Protein AF-A0A3L8SYE3-F1 (afdb_monomer_lite)

Organism: Chloebia gouldiae (NCBI:txid44316)

pLDDT: mean 81.61, std 15.37, range [40.28, 94.38]

Secondary structure (DSSP, 8-state):
-HHHHHHHHHHHHHHHHHHTSS-HHHHHHHHHHHHHHTTSHHHHHHHHHHHHHHHHHHTT-S-HHHHHHHHHHHHHHHTT-TT--

Foldseek 3Di:
DVVVLVVLLVLLVVLQVQLVDPDLVSLLVSLQVLLVCLVDPSSLVNCVVRVPVSLVVQCPDPDPSSNVSSVSSVCSSQVPDPVND

Structure (mmCIF, N/CA/C/O backbone):
data_AF-A0A3L8SYE3-F1
#
_entry.id   AF-A0A3L8SYE3-F1
#
loop_
_atom_site.group_PDB
_atom_site.id
_atom_site.type_symbol
_atom_site.label_atom_id
_atom_site.label_alt_id
_atom_site.label_comp_id
_atom_site.label_asym_id
_atom_site.label_entity_id
_atom_site.label_seq_id
_atom_site.pdbx_PDB_ins_code
_atom_site.Cartn_x
_atom_site.Cartn_y
_atom_site.Cartn_z
_atom_site.occupancy
_atom_site.B_iso_or_equiv
_atom_site.auth_seq_id
_atom_site.auth_comp_id
_atom_site.auth_asym_id
_atom_site.auth_atom_id
_atom_site.pdbx_PDB_model_num
ATOM 1 N N . GLU A 1 1 ? 5.660 -5.195 -27.650 1.00 49.94 1 GLU A N 1
ATOM 2 C CA . GLU A 1 1 ? 5.496 -4.703 -26.261 1.00 49.94 1 GLU A CA 1
ATOM 3 C C . GLU A 1 1 ? 4.164 -4.017 -25.934 1.00 49.94 1 GLU A C 1
ATOM 5 O O . GLU A 1 1 ? 3.685 -4.220 -24.830 1.00 49.94 1 GLU A O 1
ATOM 10 N N . ILE A 1 2 ? 3.527 -3.260 -26.839 1.00 46.47 2 ILE A N 1
ATOM 11 C CA . ILE A 1 2 ? 2.360 -2.386 -26.539 1.00 46.47 2 ILE A CA 1
ATOM 12 C C . ILE A 1 2 ? 1.208 -3.090 -25.787 1.00 46.47 2 ILE A C 1
ATOM 14 O O . ILE A 1 2 ? 0.624 -2.528 -24.868 1.00 46.47 2 ILE A O 1
ATOM 18 N N . ARG A 1 3 ? 0.915 -4.354 -26.124 1.00 43.34 3 ARG A N 1
ATOM 19 C CA . ARG A 1 3 ? -0.170 -5.132 -25.498 1.00 43.34 3 ARG A CA 1
ATOM 20 C C . ARG A 1 3 ? 0.076 -5.479 -24.020 1.00 43.34 3 ARG A C 1
ATOM 22 O O . ARG A 1 3 ? -0.886 -5.729 -23.311 1.00 43.34 3 ARG A O 1
ATOM 29 N N . LYS A 1 4 ? 1.339 -5.527 -23.569 1.00 47.22 4 LYS A N 1
ATOM 30 C CA . LYS A 1 4 ? 1.693 -5.755 -22.154 1.00 47.22 4 LYS A CA 1
ATOM 31 C C . LYS A 1 4 ? 1.577 -4.471 -21.330 1.00 47.22 4 LYS A C 1
ATOM 33 O O . LYS A 1 4 ? 1.151 -4.542 -20.189 1.00 47.22 4 LYS A O 1
ATOM 38 N N . ILE A 1 5 ? 1.912 -3.327 -21.931 1.00 50.25 5 ILE A N 1
ATOM 39 C CA . ILE A 1 5 ? 1.843 -2.009 -21.283 1.00 50.25 5 ILE A CA 1
ATOM 40 C C . ILE A 1 5 ? 0.382 -1.607 -21.042 1.00 50.25 5 ILE A C 1
ATOM 42 O O . ILE A 1 5 ? 0.048 -1.227 -19.928 1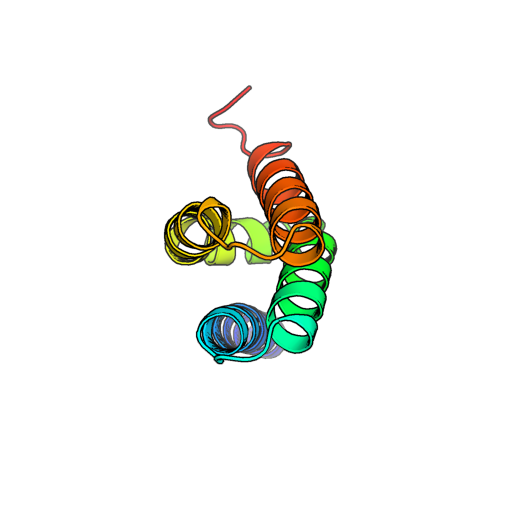.00 50.25 5 ILE A O 1
ATOM 46 N N . LEU A 1 6 ? -0.503 -1.789 -22.037 1.00 51.06 6 LEU A N 1
ATOM 47 C CA . LEU A 1 6 ? -1.941 -1.546 -21.842 1.00 51.06 6 LEU A CA 1
ATOM 48 C C . LEU A 1 6 ? -2.533 -2.422 -20.731 1.00 51.06 6 LEU A C 1
ATOM 50 O O . LEU A 1 6 ? -3.305 -1.931 -19.918 1.00 51.06 6 LEU A O 1
ATOM 54 N N . HIS A 1 7 ? -2.147 -3.701 -20.677 1.00 53.62 7 HIS A N 1
ATOM 55 C CA . HIS A 1 7 ? -2.653 -4.612 -19.650 1.00 53.62 7 HIS A CA 1
ATOM 56 C C . HIS A 1 7 ? -2.166 -4.229 -18.245 1.00 53.62 7 HIS A C 1
ATOM 58 O O . HIS A 1 7 ? -2.903 -4.429 -17.289 1.00 53.62 7 HIS A O 1
ATOM 64 N N . GLY A 1 8 ? -0.949 -3.685 -18.116 1.00 56.78 8 GLY A N 1
ATOM 65 C CA . GLY A 1 8 ? -0.444 -3.134 -16.853 1.00 56.78 8 GLY A CA 1
ATOM 66 C C . GLY A 1 8 ? -1.305 -1.966 -16.379 1.00 56.78 8 GLY A C 1
ATOM 67 O O . GLY A 1 8 ? -1.932 -2.077 -15.327 1.00 56.78 8 GLY A O 1
ATOM 68 N N . GLU A 1 9 ? -1.454 -0.937 -17.228 1.00 62.94 9 GLU A N 1
ATOM 69 C CA . GLU A 1 9 ? -2.245 0.272 -16.925 1.00 62.94 9 GLU A CA 1
ATOM 70 C C . GLU A 1 9 ? -3.703 -0.020 -16.548 1.00 62.94 9 GLU A C 1
ATOM 72 O O . GLU A 1 9 ? -4.300 0.699 -15.741 1.00 62.94 9 GLU A O 1
ATOM 77 N N . GLU A 1 10 ? -4.296 -1.064 -17.128 1.00 77.00 10 GLU A N 1
ATOM 78 C CA . GLU A 1 10 ? -5.638 -1.520 -16.765 1.00 77.00 10 GLU A CA 1
ATOM 79 C C . GLU A 1 10 ? -5.677 -2.153 -15.369 1.00 77.00 10 GLU A C 1
ATOM 81 O O . GLU A 1 10 ? -6.620 -1.904 -14.615 1.00 77.00 10 GLU A O 1
ATOM 86 N N . VAL A 1 11 ? -4.652 -2.922 -14.992 1.00 83.88 11 VAL A N 1
ATOM 87 C CA . VAL A 1 11 ? -4.575 -3.570 -13.676 1.00 83.88 11 VAL A CA 1
ATOM 88 C C . VAL A 1 11 ? -4.351 -2.541 -12.572 1.00 83.88 11 VAL A C 1
ATOM 90 O O . VAL A 1 11 ? -5.037 -2.607 -11.554 1.00 83.88 11 VAL A O 1
ATOM 93 N N . GLU A 1 12 ? -3.463 -1.558 -12.759 1.00 86.06 12 GLU A N 1
ATOM 94 C CA . GLU A 1 12 ? -3.249 -0.526 -11.736 1.00 86.06 12 GLU A CA 1
ATOM 95 C C . GLU A 1 12 ? -4.534 0.266 -11.462 1.00 86.06 12 GLU A C 1
ATOM 97 O O . GLU A 1 12 ? -4.933 0.424 -10.309 1.00 86.06 12 GLU A O 1
ATOM 102 N N . LYS A 1 13 ? -5.242 0.696 -12.514 1.00 85.56 13 LYS A N 1
ATOM 103 C CA . LYS A 1 13 ? -6.530 1.396 -12.374 1.00 85.56 13 LYS A CA 1
ATOM 104 C C . LYS A 1 13 ? -7.601 0.522 -11.734 1.00 85.56 13 LYS A C 1
ATOM 106 O O . LYS A 1 13 ? -8.382 1.016 -10.922 1.00 85.56 13 LYS A O 1
ATOM 111 N N . PHE A 1 14 ? -7.639 -0.763 -12.080 1.00 89.81 14 PHE A N 1
ATOM 112 C CA . PHE A 1 14 ? -8.565 -1.703 -11.467 1.00 89.81 14 PHE A CA 1
ATOM 113 C C . PHE A 1 14 ? -8.310 -1.823 -9.962 1.00 89.81 14 PHE A C 1
ATOM 115 O O . PHE A 1 14 ? -9.245 -1.662 -9.181 1.00 89.81 14 PHE A O 1
ATOM 122 N N . LEU A 1 15 ? -7.057 -2.004 -9.534 1.00 90.75 15 LEU A N 1
ATOM 123 C CA . LEU A 1 15 ? -6.716 -2.067 -8.111 1.00 90.75 15 LEU A CA 1
ATOM 124 C C . LEU A 1 15 ? -7.077 -0.780 -7.364 1.00 90.75 15 LEU A C 1
ATOM 126 O O . LEU A 1 15 ? -7.611 -0.857 -6.262 1.00 90.75 15 LEU A O 1
ATOM 130 N N . LEU A 1 16 ? -6.862 0.389 -7.973 1.00 89.75 16 LEU A N 1
ATOM 131 C CA . LEU A 1 16 ? -7.292 1.667 -7.396 1.00 89.75 16 LEU A CA 1
ATOM 132 C C . LEU A 1 16 ? -8.816 1.751 -7.250 1.00 89.75 16 LEU A C 1
ATOM 134 O O . LEU A 1 16 ? -9.311 2.163 -6.207 1.00 89.75 16 LEU A O 1
ATOM 138 N N . SER A 1 17 ? -9.580 1.271 -8.235 1.00 91.06 17 SER A N 1
ATOM 139 C CA . SER A 1 17 ? -11.045 1.222 -8.117 1.00 91.06 17 SER A CA 1
ATOM 140 C C . SER A 1 17 ? -11.530 0.283 -7.003 1.00 91.06 17 SER A C 1
ATOM 142 O O . SER A 1 17 ? -12.552 0.550 -6.373 1.00 91.06 17 SER A O 1
ATOM 144 N N . LEU A 1 18 ? -10.781 -0.787 -6.700 1.00 91.50 18 LEU A N 1
ATOM 145 C CA . LEU A 1 18 ? -11.104 -1.685 -5.587 1.00 91.50 18 LEU A CA 1
ATOM 146 C C . LEU A 1 18 ? -10.928 -1.009 -4.219 1.00 91.50 18 LEU A C 1
ATOM 148 O O . LEU A 1 18 ? -11.652 -1.352 -3.288 1.00 91.50 18 LEU A O 1
ATOM 152 N N . LEU A 1 19 ? -10.024 -0.029 -4.091 1.00 90.06 19 LEU A N 1
ATOM 153 C CA . LEU A 1 19 ? -9.835 0.735 -2.848 1.00 90.06 19 LEU A CA 1
ATOM 154 C C . LEU A 1 19 ? -11.058 1.592 -2.480 1.00 90.06 19 LEU A C 1
ATOM 156 O O . LEU A 1 19 ? -11.249 1.926 -1.310 1.00 90.06 19 LEU A O 1
ATOM 160 N N . GLU A 1 20 ? -11.897 1.930 -3.461 1.00 89.00 20 GLU A N 1
ATOM 161 C CA . GLU A 1 20 ? -13.122 2.714 -3.268 1.00 89.00 20 GLU A CA 1
ATOM 162 C C . GLU A 1 20 ? -14.314 1.850 -2.823 1.00 89.00 20 GLU A C 1
ATOM 164 O O . GLU A 1 20 ? -15.334 2.370 -2.362 1.00 89.00 20 GLU A O 1
ATOM 169 N N . ILE A 1 21 ? -14.200 0.521 -2.923 1.00 90.88 21 ILE A N 1
ATOM 170 C CA . ILE A 1 21 ? -15.250 -0.401 -2.492 1.00 90.88 21 ILE A CA 1
ATOM 171 C C . ILE A 1 21 ? -15.344 -0.366 -0.967 1.00 90.88 21 ILE A C 1
ATOM 173 O O . ILE A 1 21 ? -14.346 -0.495 -0.261 1.00 90.88 21 ILE A O 1
ATOM 177 N N . ASN A 1 22 ? -16.563 -0.246 -0.435 1.00 89.12 22 ASN A N 1
ATOM 178 C CA . ASN A 1 22 ? -16.811 -0.260 1.006 1.00 89.12 22 ASN A CA 1
ATOM 179 C C . ASN A 1 22 ? -16.746 -1.683 1.595 1.00 89.12 22 ASN A C 1
ATOM 181 O O . ASN A 1 22 ? -17.723 -2.199 2.135 1.00 89.12 22 ASN A O 1
ATOM 185 N N . ASN A 1 23 ? -15.599 -2.335 1.430 1.00 92.50 23 ASN A N 1
ATOM 186 C CA . ASN A 1 23 ? -15.273 -3.628 2.002 1.00 92.50 23 ASN A CA 1
ATOM 187 C C . ASN A 1 23 ? -13.795 -3.614 2.401 1.00 92.50 23 ASN A C 1
ATOM 189 O O . ASN A 1 23 ? -12.920 -3.382 1.567 1.00 92.50 23 ASN A O 1
ATOM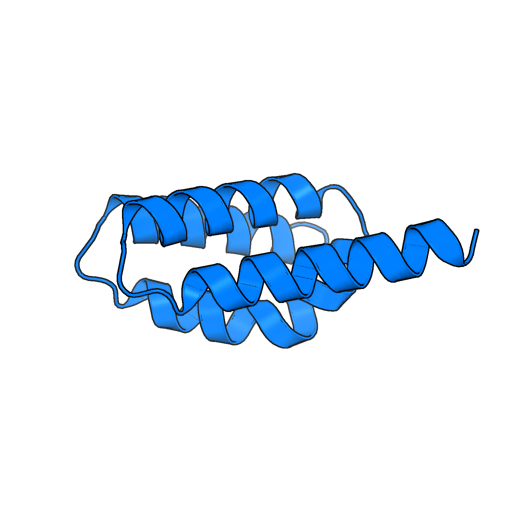 193 N N . ASP A 1 24 ? -13.526 -3.845 3.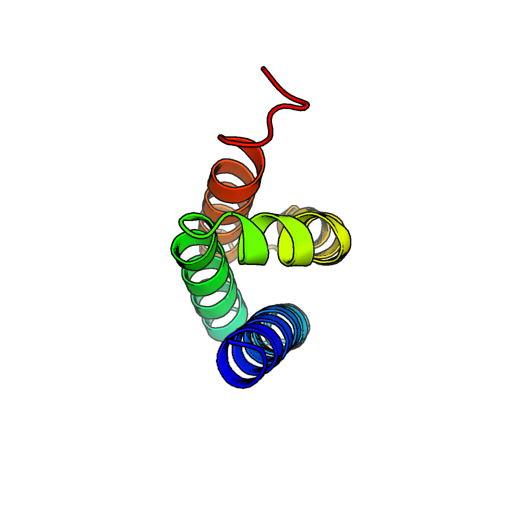679 1.00 93.38 24 ASP A N 1
ATOM 194 C CA . ASP A 1 24 ? -12.173 -3.728 4.208 1.00 93.38 24 ASP A CA 1
ATOM 195 C C . ASP A 1 24 ? -11.247 -4.850 3.731 1.00 93.38 24 ASP A C 1
ATOM 197 O O . ASP A 1 24 ? -10.106 -4.564 3.379 1.00 93.38 24 ASP A O 1
ATOM 201 N N . GLU A 1 25 ? -11.732 -6.088 3.603 1.00 94.00 25 GLU A N 1
ATOM 202 C CA . GLU A 1 25 ? -10.945 -7.202 3.051 1.00 94.00 25 GLU A CA 1
ATOM 203 C C . GLU A 1 25 ? -10.519 -6.917 1.602 1.00 94.00 25 GLU A C 1
ATOM 205 O O . GLU A 1 25 ? -9.381 -7.178 1.212 1.00 94.00 25 GLU A O 1
ATOM 210 N N . VAL A 1 26 ? -11.409 -6.315 0.805 1.00 93.94 26 VAL A N 1
ATOM 211 C CA . VAL A 1 26 ? -11.106 -5.904 -0.573 1.00 93.94 26 VAL A CA 1
ATOM 212 C C . VAL A 1 26 ? -10.046 -4.805 -0.594 1.00 93.94 26 VAL A C 1
ATOM 214 O O . VAL A 1 26 ? -9.110 -4.889 -1.389 1.00 93.94 26 VAL A O 1
ATOM 217 N N . LYS A 1 27 ? -10.135 -3.805 0.292 1.00 94.00 27 LYS A N 1
ATOM 218 C CA . LYS A 1 27 ? -9.115 -2.748 0.410 1.00 94.00 27 LYS A CA 1
ATOM 219 C C . LYS A 1 27 ? -7.759 -3.308 0.835 1.00 94.00 27 LYS A C 1
ATOM 221 O O . LYS A 1 27 ? -6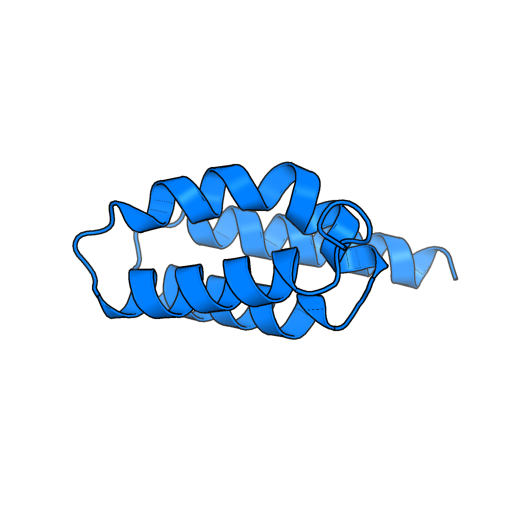.740 -2.870 0.301 1.00 94.00 27 LYS A O 1
ATOM 226 N N . VAL A 1 28 ? -7.737 -4.270 1.761 1.00 94.38 28 VAL A N 1
ATOM 227 C CA . VAL A 1 28 ? -6.516 -4.971 2.189 1.00 94.38 28 VAL A CA 1
ATOM 228 C C . VAL A 1 28 ? -5.899 -5.706 1.003 1.00 94.38 28 VAL A C 1
ATOM 230 O O . VAL A 1 28 ? -4.747 -5.443 0.659 1.00 94.38 28 VAL A O 1
ATOM 233 N N . ALA A 1 29 ? -6.674 -6.552 0.321 1.00 94.38 29 ALA A N 1
ATOM 234 C CA . ALA A 1 29 ? -6.198 -7.324 -0.824 1.00 94.38 29 ALA A CA 1
ATOM 235 C C . ALA A 1 29 ? -5.707 -6.423 -1.969 1.00 94.38 29 ALA A C 1
ATOM 237 O O . ALA A 1 29 ? -4.651 -6.670 -2.552 1.00 94.38 29 ALA A O 1
ATOM 238 N N . ALA A 1 30 ? -6.435 -5.343 -2.263 1.00 93.31 30 ALA A N 1
ATOM 239 C CA . ALA A 1 30 ? -6.038 -4.363 -3.266 1.00 93.31 30 ALA A CA 1
ATOM 240 C C . ALA A 1 30 ? -4.735 -3.652 -2.874 1.00 93.31 30 ALA A C 1
ATOM 242 O O . ALA A 1 30 ? -3.829 -3.541 -3.698 1.00 93.31 30 ALA A O 1
ATOM 243 N N . SER A 1 31 ? -4.589 -3.241 -1.612 1.00 93.19 31 SER A N 1
ATOM 244 C CA . SER A 1 31 ? -3.364 -2.602 -1.111 1.00 93.19 31 SER A CA 1
ATOM 245 C C . SER A 1 31 ? -2.160 -3.548 -1.169 1.00 93.19 31 SER A C 1
ATOM 247 O O . SER A 1 31 ? -1.074 -3.150 -1.590 1.00 93.19 31 SER A O 1
ATOM 249 N N . GLN A 1 32 ? -2.345 -4.823 -0.824 1.00 93.19 32 GLN A N 1
ATOM 250 C CA . GLN A 1 32 ? -1.307 -5.851 -0.944 1.00 93.19 32 GLN A CA 1
ATOM 251 C C . GLN A 1 32 ? -0.911 -6.098 -2.407 1.00 93.19 32 GLN A C 1
ATOM 253 O O . GL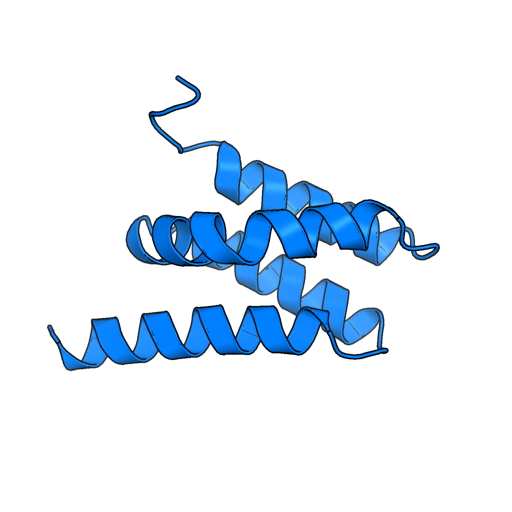N A 1 32 ? 0.277 -6.193 -2.715 1.00 93.19 32 GLN A O 1
ATOM 258 N N . ALA A 1 33 ? -1.879 -6.143 -3.324 1.00 91.62 33 ALA A N 1
ATOM 259 C CA . ALA A 1 33 ? -1.605 -6.278 -4.752 1.00 91.62 33 ALA A CA 1
ATOM 260 C C . ALA A 1 33 ? -0.838 -5.063 -5.302 1.00 91.62 33 ALA A C 1
ATOM 262 O O . ALA A 1 33 ? 0.161 -5.237 -5.997 1.00 91.62 33 ALA A O 1
ATOM 263 N N . ILE A 1 34 ? -1.236 -3.842 -4.925 1.00 90.12 34 ILE A N 1
ATOM 264 C CA . ILE A 1 34 ? -0.517 -2.598 -5.254 1.00 90.12 34 ILE A CA 1
ATOM 265 C C . ILE A 1 34 ? 0.926 -2.674 -4.749 1.00 90.12 34 ILE A C 1
ATOM 267 O O . ILE A 1 34 ? 1.859 -2.371 -5.489 1.00 90.12 34 ILE A O 1
ATOM 271 N N . SER A 1 35 ? 1.115 -3.129 -3.509 1.00 90.12 35 SER A N 1
ATOM 272 C CA . SER A 1 35 ? 2.427 -3.316 -2.890 1.00 90.12 35 SER A CA 1
ATOM 273 C C . SER A 1 35 ? 3.320 -4.285 -3.677 1.00 90.12 35 SER A C 1
ATOM 275 O O . SER A 1 35 ? 4.484 -3.976 -3.917 1.00 90.12 35 SER A O 1
ATOM 277 N N . ALA A 1 36 ? 2.778 -5.409 -4.153 1.00 89.31 36 ALA A N 1
ATOM 278 C CA . ALA A 1 36 ? 3.511 -6.357 -4.995 1.00 89.31 36 ALA A CA 1
ATOM 279 C C . ALA A 1 36 ? 3.829 -5.778 -6.387 1.00 89.31 36 ALA A C 1
ATOM 281 O O . ALA A 1 36 ? 4.931 -5.942 -6.907 1.00 89.31 36 ALA A O 1
ATOM 282 N N . MET A 1 37 ? 2.894 -5.032 -6.982 1.00 85.19 37 MET A N 1
ATOM 283 C CA . MET A 1 37 ? 3.107 -4.372 -8.276 1.00 85.19 37 MET A CA 1
ATOM 284 C C . MET A 1 37 ? 4.175 -3.280 -8.226 1.00 85.19 37 MET A C 1
ATOM 286 O O . MET A 1 37 ? 4.756 -2.945 -9.258 1.00 85.19 37 MET A O 1
ATOM 290 N N . CYS A 1 38 ? 4.493 -2.762 -7.038 1.00 82.38 38 CYS A N 1
ATOM 291 C CA . CYS A 1 38 ? 5.569 -1.797 -6.868 1.00 82.38 38 CYS A CA 1
ATOM 292 C C . CYS A 1 38 ? 6.949 -2.357 -7.238 1.00 82.38 38 CYS A C 1
ATOM 294 O O . CYS A 1 38 ? 7.887 -1.586 -7.407 1.00 82.38 38 CYS A O 1
ATOM 296 N N . GLU A 1 39 ? 7.127 -3.665 -7.397 1.00 80.19 39 GLU A N 1
ATOM 297 C CA . GLU A 1 39 ? 8.373 -4.213 -7.948 1.00 80.19 39 GLU A CA 1
ATOM 298 C C . GLU A 1 39 ? 8.621 -3.762 -9.402 1.00 80.19 39 GLU A C 1
ATOM 300 O O . GLU A 1 39 ? 9.771 -3.653 -9.828 1.00 80.19 39 GLU A O 1
ATOM 305 N N . SER A 1 40 ? 7.560 -3.416 -10.141 1.00 81.62 40 SER A N 1
ATOM 306 C CA . SER A 1 40 ? 7.629 -2.870 -11.497 1.00 81.62 40 SER A CA 1
ATOM 307 C C . SER A 1 40 ? 7.723 -1.340 -11.487 1.00 81.62 40 SER A C 1
ATOM 309 O O . SER A 1 40 ? 6.865 -0.646 -10.936 1.00 81.62 40 SER A O 1
ATOM 311 N N . THR A 1 41 ? 8.748 -0.787 -12.140 1.00 77.62 41 THR A N 1
ATOM 312 C CA . THR A 1 41 ? 8.952 0.669 -12.256 1.00 77.62 41 THR A CA 1
ATOM 313 C C . THR A 1 41 ? 7.815 1.364 -13.014 1.00 77.62 41 THR A C 1
ATOM 315 O O . THR A 1 41 ? 7.435 2.479 -12.656 1.00 77.62 41 THR A O 1
ATOM 318 N N . ASP A 1 42 ? 7.244 0.702 -14.023 1.00 79.31 42 ASP A N 1
ATOM 319 C CA . ASP A 1 42 ? 6.136 1.246 -14.818 1.00 79.31 42 ASP A CA 1
ATOM 320 C C . ASP A 1 42 ? 4.869 1.370 -13.958 1.00 79.31 42 ASP A C 1
ATOM 322 O O . ASP A 1 42 ? 4.275 2.446 -13.862 1.00 79.31 42 ASP A O 1
ATOM 326 N N . SER A 1 43 ? 4.530 0.304 -13.227 1.00 80.44 43 SER A N 1
ATOM 327 C CA . SER A 1 43 ? 3.388 0.274 -12.308 1.00 80.44 43 SER A CA 1
ATOM 328 C C . SER A 1 43 ? 3.551 1.276 -11.165 1.00 80.44 43 SER A C 1
ATOM 330 O O . SER A 1 43 ? 2.599 1.972 -10.817 1.00 80.44 43 SER A O 1
ATOM 332 N N . LYS A 1 44 ? 4.768 1.431 -10.619 1.00 81.06 44 LYS A N 1
ATOM 333 C CA . LYS A 1 44 ? 5.087 2.476 -9.627 1.00 81.06 44 LYS A CA 1
ATOM 334 C C . LYS A 1 44 ? 4.774 3.880 -10.132 1.00 81.06 44 LYS A C 1
ATOM 336 O O . LYS A 1 44 ? 4.292 4.701 -9.358 1.00 81.06 44 LYS A O 1
ATOM 341 N N . CYS A 1 45 ? 5.056 4.174 -11.400 1.00 81.00 45 CYS A N 1
ATOM 342 C CA . CYS A 1 45 ? 4.783 5.487 -11.977 1.00 81.00 45 CYS A CA 1
ATOM 343 C C . CYS A 1 45 ? 3.271 5.759 -12.035 1.00 81.00 45 CYS A C 1
ATOM 345 O O . CYS A 1 45 ? 2.804 6.803 -11.573 1.00 81.00 45 CYS A O 1
ATOM 347 N N . VAL A 1 46 ? 2.500 4.785 -12.528 1.00 81.62 46 VAL A N 1
ATOM 348 C CA . VAL A 1 46 ? 1.037 4.877 -12.656 1.00 81.62 46 VAL A CA 1
ATOM 349 C C . VAL A 1 46 ? 0.366 4.977 -11.279 1.00 81.62 46 VAL A C 1
ATOM 351 O O . VAL A 1 46 ? -0.399 5.911 -11.020 1.00 81.62 46 VAL A O 1
ATOM 354 N N . LEU A 1 47 ? 0.707 4.066 -10.362 1.00 83.56 47 LEU A N 1
ATOM 355 C CA . LEU A 1 47 ? 0.183 4.028 -8.991 1.00 83.56 47 LEU A CA 1
ATOM 356 C C . LEU A 1 47 ? 0.668 5.214 -8.151 1.00 83.56 47 LEU A C 1
ATOM 358 O O . LEU A 1 47 ? -0.052 5.680 -7.274 1.00 83.56 47 LEU A O 1
ATOM 362 N N . GLY A 1 48 ? 1.859 5.745 -8.419 1.00 82.50 48 GLY A N 1
ATOM 363 C CA . GLY A 1 48 ? 2.384 6.921 -7.732 1.00 82.50 48 GLY A CA 1
ATOM 364 C C . GLY A 1 48 ? 1.563 8.180 -8.014 1.00 82.50 48 GLY A C 1
ATOM 365 O O . GLY A 1 48 ? 1.262 8.944 -7.098 1.00 82.50 48 GLY A O 1
ATOM 366 N N . LEU A 1 49 ? 1.163 8.388 -9.272 1.00 79.50 49 LEU A N 1
ATOM 367 C CA . LEU A 1 49 ? 0.415 9.581 -9.679 1.00 79.50 49 LEU A CA 1
ATOM 368 C C . LEU A 1 49 ? -1.036 9.581 -9.183 1.00 79.50 49 LEU A C 1
ATOM 370 O O . LEU A 1 49 ? -1.541 10.634 -8.799 1.00 79.50 49 LEU A O 1
ATOM 374 N N . GLN A 1 50 ? -1.708 8.427 -9.209 1.00 80.00 50 GLN A N 1
ATOM 375 C CA . GLN A 1 50 ? -3.147 8.332 -8.915 1.00 80.00 50 GLN A CA 1
ATOM 376 C C . GLN A 1 50 ? -3.453 7.626 -7.589 1.00 80.00 50 GLN A C 1
ATOM 378 O O . GLN A 1 50 ? -4.436 7.952 -6.930 1.00 80.00 50 GLN A O 1
ATOM 383 N N . GLY A 1 51 ? -2.602 6.691 -7.171 1.00 84.94 51 GLY A N 1
ATOM 384 C CA . GLY A 1 51 ? -2.827 5.850 -6.000 1.00 84.94 51 GLY A CA 1
ATOM 385 C C . GLY A 1 51 ? -2.377 6.452 -4.678 1.00 84.94 51 GLY A C 1
ATOM 386 O O . GLY A 1 51 ? -3.027 6.206 -3.667 1.00 84.94 51 GLY A O 1
ATOM 387 N N . ILE A 1 52 ? -1.325 7.282 -4.652 1.00 88.00 52 ILE A N 1
ATOM 388 C CA . ILE A 1 52 ? -0.841 7.886 -3.394 1.00 88.00 52 ILE A CA 1
ATOM 389 C C . ILE A 1 52 ? -1.947 8.671 -2.663 1.00 88.00 52 ILE A C 1
ATOM 391 O O . ILE A 1 52 ? -2.133 8.418 -1.473 1.00 88.00 52 ILE A O 1
ATOM 395 N N . PRO A 1 53 ? -2.719 9.571 -3.306 1.00 88.56 53 PRO A N 1
ATOM 396 C CA . PRO A 1 53 ? -3.792 10.290 -2.616 1.00 88.56 53 PRO A CA 1
ATOM 397 C C . PRO A 1 53 ? -4.869 9.365 -2.031 1.00 88.56 53 PRO A C 1
ATOM 399 O O . PRO A 1 53 ? -5.303 9.576 -0.900 1.00 88.56 53 PRO A O 1
ATOM 402 N N . GLN A 1 54 ? -5.266 8.322 -2.769 1.00 90.12 54 GLN A N 1
ATOM 403 C CA . GLN A 1 54 ? -6.270 7.353 -2.314 1.00 90.12 54 GLN A CA 1
ATOM 404 C C . GLN A 1 54 ? -5.764 6.523 -1.129 1.00 90.12 54 GLN A C 1
ATOM 406 O O . GLN A 1 54 ? -6.459 6.370 -0.127 1.00 90.12 54 GLN A O 1
ATOM 411 N N . LEU A 1 55 ? -4.524 6.037 -1.208 1.00 90.12 55 LEU A N 1
ATOM 412 C CA . LEU A 1 55 ? -3.881 5.306 -0.120 1.00 90.12 55 LEU A CA 1
ATOM 413 C C . LEU A 1 55 ? -3.744 6.187 1.131 1.00 90.12 55 LEU A C 1
ATOM 415 O O . LEU A 1 55 ? -4.066 5.749 2.228 1.00 90.12 55 LEU A O 1
ATOM 419 N N . VAL A 1 56 ? -3.358 7.458 0.986 1.00 91.00 56 VAL A N 1
ATOM 420 C CA . VAL A 1 56 ? -3.297 8.399 2.120 1.00 91.00 56 VAL A CA 1
ATOM 421 C C . VAL A 1 56 ? -4.673 8.604 2.761 1.00 91.00 56 VAL A C 1
ATOM 423 O O . VAL A 1 56 ? -4.766 8.663 3.986 1.00 91.00 56 VAL A O 1
ATOM 426 N N . GLN A 1 57 ? -5.750 8.658 1.975 1.00 90.62 57 GLN A N 1
ATOM 427 C CA . GLN A 1 57 ? -7.109 8.743 2.517 1.00 90.62 57 GLN A CA 1
ATOM 428 C C . GLN A 1 57 ? -7.471 7.503 3.352 1.00 90.62 57 GLN A C 1
ATOM 430 O O . GLN A 1 57 ? -8.070 7.637 4.421 1.00 90.62 57 GLN A O 1
ATOM 435 N N . LEU A 1 58 ? -7.061 6.308 2.916 1.00 90.62 58 LEU A N 1
ATOM 436 C CA . LEU A 1 58 ? -7.312 5.060 3.643 1.00 90.62 58 LEU A CA 1
ATOM 437 C C . LEU A 1 58 ? -6.557 4.944 4.976 1.00 90.62 58 LEU A C 1
ATOM 439 O O . LEU A 1 58 ? -6.970 4.159 5.827 1.00 90.62 58 LEU A O 1
ATOM 443 N N . LEU A 1 59 ? -5.524 5.758 5.223 1.00 90.56 59 LEU A N 1
ATOM 444 C CA . LEU A 1 59 ? -4.881 5.834 6.545 1.00 90.56 59 LEU A CA 1
ATOM 445 C C . LEU A 1 59 ? -5.825 6.353 7.640 1.00 90.56 59 LEU A C 1
ATOM 447 O O . LEU A 1 59 ? -5.571 6.132 8.821 1.00 90.56 59 LEU A O 1
ATOM 451 N N . SER A 1 60 ? -6.918 7.016 7.253 1.00 90.19 60 SER A N 1
ATOM 452 C CA . SER A 1 60 ? -7.977 7.454 8.170 1.00 90.19 60 SER A CA 1
ATOM 453 C C . SER A 1 60 ? -9.037 6.372 8.426 1.00 90.19 60 SER A C 1
ATOM 455 O O . SER A 1 60 ? -10.060 6.665 9.034 1.00 90.19 60 SER A O 1
ATOM 457 N N . SER A 1 61 ? -8.829 5.141 7.944 1.00 89.88 61 SER A N 1
ATOM 458 C CA . SER A 1 61 ? -9.729 4.014 8.196 1.00 89.88 61 SER A CA 1
ATOM 459 C C . SER A 1 61 ? -9.709 3.587 9.670 1.00 89.88 61 SER A C 1
ATOM 461 O O . SER A 1 61 ? -8.651 3.510 10.305 1.00 89.88 61 SER A O 1
ATOM 463 N N . ASP A 1 62 ? -10.880 3.227 10.197 1.00 90.44 62 ASP A N 1
ATOM 464 C CA . ASP A 1 62 ? -11.011 2.632 11.532 1.00 90.44 62 ASP A CA 1
ATOM 465 C C . ASP A 1 62 ? -10.440 1.202 11.585 1.00 90.44 62 ASP A C 1
ATOM 467 O O . ASP A 1 62 ? -10.110 0.700 12.658 1.00 90.44 62 ASP A O 1
ATOM 471 N N . ASN A 1 63 ? -10.256 0.559 10.427 1.00 92.38 63 ASN A N 1
ATOM 472 C CA . ASN A 1 63 ? -9.707 -0.788 10.314 1.00 92.38 63 ASN A CA 1
ATOM 473 C C . ASN A 1 63 ? -8.165 -0.782 10.342 1.00 92.38 63 ASN A C 1
ATOM 475 O O . ASN A 1 63 ? -7.512 -0.183 9.483 1.00 92.38 63 ASN A O 1
ATOM 479 N N . GLU A 1 64 ? -7.575 -1.455 11.332 1.00 93.81 64 GLU A N 1
ATOM 480 C CA . GLU A 1 64 ? -6.117 -1.555 11.498 1.00 93.81 64 GLU A CA 1
ATOM 481 C C . GLU A 1 64 ? -5.425 -2.338 10.383 1.00 93.81 64 GLU A C 1
ATOM 483 O O . GLU A 1 64 ? -4.369 -1.912 9.919 1.00 93.81 64 GLU A O 1
ATOM 488 N N . GLU A 1 65 ? -6.039 -3.411 9.894 1.00 93.75 65 GLU A N 1
ATOM 489 C CA . GLU A 1 65 ? -5.481 -4.243 8.825 1.00 93.75 65 GLU A CA 1
ATOM 490 C C . GLU A 1 65 ? -5.411 -3.469 7.502 1.00 93.75 65 GLU A C 1
ATOM 492 O O . GLU A 1 65 ? -4.398 -3.498 6.800 1.00 93.75 65 GLU A O 1
ATOM 497 N N . VAL A 1 66 ? -6.453 -2.681 7.200 1.00 93.50 66 VAL A N 1
ATOM 498 C CA . VAL A 1 66 ? -6.444 -1.757 6.054 1.00 93.50 66 VAL A CA 1
ATOM 499 C C . VAL A 1 66 ? -5.287 -0.772 6.184 1.00 93.50 66 VAL A C 1
ATOM 501 O O . VAL A 1 66 ? -4.547 -0.571 5.223 1.00 93.50 66 VAL A O 1
ATOM 504 N N . LYS A 1 67 ? -5.088 -0.179 7.367 1.00 94.25 67 LYS A N 1
ATOM 505 C CA . LYS A 1 67 ? -3.991 0.771 7.597 1.00 94.25 67 LYS A CA 1
ATOM 506 C C . LYS A 1 67 ? -2.625 0.119 7.402 1.00 94.25 67 LYS A C 1
ATOM 508 O O . LYS A 1 67 ? -1.786 0.702 6.723 1.00 94.25 67 LYS A O 1
ATOM 513 N N . GLU A 1 68 ? -2.396 -1.071 7.948 1.00 94.06 68 GLU A N 1
ATOM 514 C CA . GLU A 1 68 ? -1.123 -1.786 7.803 1.00 94.06 68 GLU A CA 1
ATOM 515 C C . GLU A 1 68 ? -0.804 -2.093 6.331 1.00 94.06 68 GLU A C 1
ATOM 517 O O . GLU A 1 68 ? 0.299 -1.805 5.845 1.00 94.06 68 GLU A O 1
ATOM 522 N N . ALA A 1 69 ? -1.790 -2.609 5.593 1.00 93.56 69 ALA A N 1
ATOM 523 C CA . ALA A 1 69 ? -1.637 -2.921 4.176 1.00 93.56 69 ALA A CA 1
ATOM 524 C C . ALA A 1 69 ? -1.348 -1.659 3.345 1.00 93.56 69 ALA A C 1
ATOM 526 O O . ALA A 1 69 ? -0.465 -1.660 2.483 1.00 93.56 69 ALA A O 1
ATOM 527 N N . VAL A 1 70 ? -2.048 -0.563 3.640 1.00 93.06 70 VAL A N 1
ATOM 528 C CA . VAL A 1 70 ? -1.875 0.740 2.986 1.00 93.06 70 VAL A CA 1
ATOM 529 C C . VAL A 1 70 ? -0.506 1.346 3.285 1.00 93.06 70 VAL A C 1
ATOM 531 O O . VAL A 1 70 ? 0.155 1.833 2.368 1.00 93.06 70 VAL A O 1
ATOM 534 N N . VAL A 1 71 ? -0.047 1.298 4.540 1.00 93.00 71 VAL A N 1
ATOM 535 C CA . VAL A 1 71 ? 1.296 1.763 4.921 1.00 93.00 71 VAL A CA 1
ATOM 536 C C . VAL A 1 71 ? 2.351 0.984 4.147 1.00 93.00 71 VAL A C 1
ATOM 538 O O . VAL A 1 71 ? 3.229 1.592 3.544 1.00 93.00 71 VAL A O 1
ATOM 541 N N . THR A 1 72 ? 2.225 -0.342 4.081 1.00 91.81 72 THR A N 1
ATOM 542 C CA . THR A 1 72 ? 3.155 -1.198 3.333 1.00 91.81 72 THR A CA 1
ATOM 543 C C . THR A 1 72 ? 3.175 -0.843 1.844 1.00 91.81 72 THR A C 1
ATOM 545 O O . THR A 1 72 ? 4.247 -0.698 1.254 1.00 91.81 72 THR A O 1
ATOM 548 N N . ALA A 1 73 ? 2.003 -0.638 1.234 1.00 91.12 73 ALA A N 1
ATOM 549 C CA . ALA A 1 73 ? 1.893 -0.216 -0.160 1.00 91.12 73 ALA A CA 1
ATOM 550 C C . ALA A 1 73 ? 2.546 1.156 -0.405 1.00 91.12 73 ALA A C 1
ATOM 552 O O . ALA A 1 73 ? 3.307 1.317 -1.358 1.00 91.12 73 ALA A O 1
ATOM 553 N N . LEU A 1 74 ? 2.310 2.135 0.476 1.00 89.94 74 LEU A N 1
ATOM 554 C CA . LEU A 1 74 ? 2.928 3.464 0.409 1.00 89.94 74 LEU A CA 1
ATOM 555 C C . LEU A 1 74 ? 4.446 3.403 0.591 1.00 89.94 74 LEU A C 1
ATOM 557 O O . LEU A 1 74 ? 5.179 4.070 -0.144 1.00 89.94 74 LEU A O 1
ATOM 561 N N . THR A 1 75 ? 4.936 2.591 1.527 1.00 89.06 75 THR A N 1
ATOM 562 C CA . THR A 1 75 ? 6.366 2.330 1.681 1.00 89.06 75 THR A CA 1
ATOM 563 C C . THR A 1 75 ? 6.921 1.784 0.373 1.00 89.06 75 THR A C 1
ATOM 565 O O . THR A 1 75 ? 7.834 2.378 -0.190 1.00 89.06 75 THR A O 1
ATOM 568 N N . ASN A 1 76 ? 6.331 0.745 -0.209 1.00 87.56 76 ASN A N 1
ATOM 569 C CA . ASN A 1 76 ? 6.853 0.155 -1.442 1.00 87.56 76 ASN A CA 1
ATOM 570 C C . ASN A 1 76 ? 6.769 1.091 -2.662 1.00 87.56 76 ASN A C 1
ATOM 572 O O . ASN A 1 76 ? 7.688 1.093 -3.490 1.00 87.56 76 ASN A O 1
ATOM 576 N N . LEU A 1 77 ? 5.750 1.955 -2.739 1.00 83.44 77 LEU A N 1
ATOM 577 C CA . LEU A 1 77 ? 5.649 3.020 -3.747 1.00 83.44 77 LEU A CA 1
ATOM 578 C C . LEU A 1 77 ? 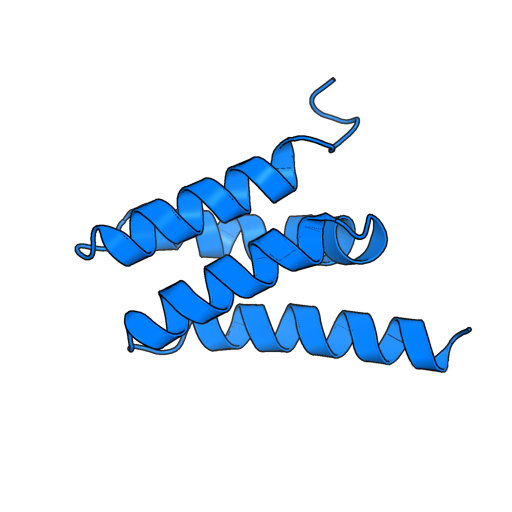6.757 4.074 -3.595 1.00 83.44 77 LEU A C 1
ATOM 580 O O . LEU A 1 77 ? 7.315 4.554 -4.585 1.00 83.44 77 LEU A O 1
ATOM 584 N N . THR A 1 78 ? 7.106 4.428 -2.359 1.00 80.69 78 THR A N 1
ATOM 585 C CA . THR A 1 78 ? 8.077 5.492 -2.064 1.00 80.69 78 THR A CA 1
ATOM 586 C C . THR A 1 78 ? 9.530 5.004 -2.025 1.00 80.69 78 THR A C 1
ATOM 588 O O . THR A 1 78 ? 10.419 5.769 -2.399 1.00 80.69 78 THR A O 1
ATOM 591 N N . THR A 1 79 ? 9.787 3.732 -1.685 1.00 71.88 79 THR A N 1
ATOM 592 C CA . THR A 1 79 ? 11.135 3.163 -1.415 1.00 71.88 79 THR A CA 1
ATOM 593 C C . THR A 1 79 ? 11.995 2.934 -2.673 1.00 71.88 79 THR A C 1
ATOM 595 O O . THR A 1 79 ? 13.097 2.409 -2.601 1.00 71.88 79 THR A O 1
ATOM 598 N N . ALA A 1 80 ? 11.552 3.365 -3.852 1.00 57.41 80 ALA A N 1
ATOM 599 C CA . ALA A 1 80 ? 12.391 3.365 -5.058 1.00 57.41 80 ALA A CA 1
ATOM 600 C C . ALA A 1 80 ? 12.154 4.581 -5.960 1.00 57.41 80 ALA A C 1
ATOM 602 O O . ALA A 1 80 ? 12.562 4.579 -7.120 1.00 57.41 80 ALA A O 1
ATOM 603 N N . SER A 1 81 ? 11.469 5.610 -5.456 1.00 54.34 81 SER A N 1
ATOM 604 C CA . SER A 1 81 ? 11.306 6.849 -6.208 1.00 54.34 81 SER A CA 1
ATOM 605 C C . SER A 1 81 ? 12.633 7.619 -6.172 1.00 54.34 81 SER A C 1
ATOM 607 O O . SER A 1 81 ? 13.013 8.077 -5.095 1.00 54.34 81 SER A O 1
ATOM 609 N N . PRO A 1 82 ? 13.325 7.847 -7.308 1.00 50.56 82 PRO A N 1
ATOM 610 C CA . PRO A 1 82 ? 14.571 8.626 -7.339 1.00 50.56 82 PRO A CA 1
ATOM 611 C C . PRO A 1 82 ? 14.376 10.097 -6.933 1.00 50.56 82 PRO A C 1
ATOM 613 O O . PRO A 1 82 ? 15.341 10.836 -6.811 1.00 50.56 82 PRO A O 1
ATOM 616 N N . ARG A 1 83 ? 13.127 10.536 -6.719 1.00 47.69 83 ARG A N 1
ATOM 617 C CA . ARG A 1 83 ? 12.779 11.844 -6.146 1.00 47.69 83 ARG A CA 1
ATOM 618 C C . ARG A 1 83 ? 13.004 11.915 -4.624 1.00 47.69 83 ARG A C 1
ATOM 620 O O . ARG A 1 83 ? 13.073 13.015 -4.091 1.00 47.69 83 ARG A O 1
ATOM 627 N N . ASN A 1 84 ? 13.112 10.768 -3.952 1.00 45.44 84 ASN A N 1
ATOM 628 C CA . ASN A 1 84 ? 13.269 10.662 -2.500 1.00 45.44 84 ASN A CA 1
ATOM 629 C C . ASN A 1 84 ? 14.673 10.164 -2.090 1.00 45.44 84 ASN A C 1
ATOM 631 O O . ASN A 1 84 ? 14.875 9.866 -0.913 1.00 45.44 84 ASN A O 1
ATOM 635 N N . ALA A 1 85 ? 15.598 10.032 -3.049 1.00 40.28 85 ALA A N 1
ATOM 636 C CA . ALA A 1 85 ? 16.994 9.641 -2.838 1.00 40.28 85 ALA A CA 1
ATOM 637 C C . ALA A 1 85 ? 17.921 10.863 -2.848 1.00 40.28 85 ALA A C 1
ATOM 639 O O . ALA A 1 85 ? 17.651 11.794 -3.643 1.00 40.28 85 ALA A O 1
#

Sequence (85 aa):
EIRKILHGEEVEKFLLSLLEINNDEVKVAASQAISAMCESTDSKCVLGLQGIPQLVQLLSSDNEEVKEAVVTALTNLTTASPRNA

Radius of gyration: 12.4 Å; chains: 1; bounding box: 34×19×38 Å

InterPro domains:
  IPR000225 Armadillo [PF00514] (45-78)
  IPR000225 Armadillo [PS50176] (50-85)
  IPR000225 Armadillo [SM00185] (38-79)
  IPR011989 Armadillo-like helical [G3DSA:1.25.10.10] (1-85)
  IPR016024 Armadillo-type fold [SSF48371] (4-84)
  IPR052441 Armadillo Repeat & Ser/Thr Protein Kinase [PTHR46618] (1-85)